Protein AF-T0Y457-F1 (afdb_monomer)

Organism: NCBI:txid410659

InterPro domains:
  IPR024442 Transposase, zinc-ribbon [PF12760] (22-67)

Radius of gyration: 16.55 Å; Cα contacts (8 Å, |Δi|>4): 97; chains: 1; bounding box: 47×28×41 Å

Solvent-accessible surface area (backbone atoms only — not comparable to full-atom values): 5924 Å² total; per-residue (Å²): 133,85,80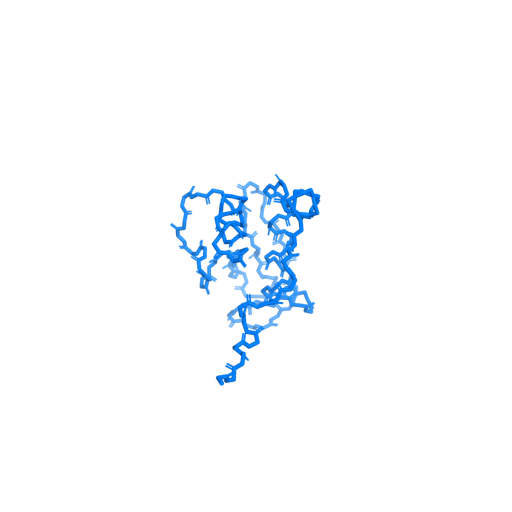,62,74,79,84,71,59,86,60,82,52,68,68,64,45,43,77,61,36,64,40,56,67,41,32,51,54,50,50,47,42,71,77,24,77,88,49,63,55,34,93,87,77,61,48,58,56,63,46,75,47,86,100,44,91,34,38,28,26,69,82,83,64,51,72,43,51,85,37,62,91,46,96,58,40,92,58,90,68,59,58,33,57,56,54,48,51,50,50,71,72,69,98

Mean predicted aligned error: 5.29 Å

pLDDT: mean 91.15, std 9.6, range [52.72, 98.0]

Sequence (95 aa):
MSKNAIQFQPGMSLPTFLERYGTEAQCRDALMRMRWPGGFRCPHCGHAGHCRLRGRPVLQCNRCKRQASLTAGTLFARTHLPLRIWFLAIYLLTQ

Foldseek 3Di:
DDPDPLVDPDADDPVRLCVQQVDLVSLLVVLQCVVCVPADADPVPRDRDWDDDPPDQWIAHPPPRDIDHSCPPHPCPPDPDRSSVVSVVVSVVRD

Structure (mmCIF, N/CA/C/O backbone):
data_AF-T0Y457-F1
#
_entry.id   AF-T0Y457-F1
#
loop_
_atom_site.group_PDB
_atom_site.id
_atom_site.type_symbol
_atom_site.label_atom_id
_atom_site.label_alt_id
_atom_site.label_comp_id
_atom_site.label_asym_id
_atom_site.label_entity_id
_atom_site.label_seq_id
_atom_site.pdbx_PDB_ins_code
_atom_site.Cartn_x
_atom_site.Cartn_y
_atom_site.Cartn_z
_atom_site.occupancy
_atom_site.B_iso_or_equiv
_atom_site.auth_seq_id
_atom_site.auth_comp_id
_atom_site.auth_asym_id
_atom_site.auth_atom_id
_atom_site.pdbx_PDB_model_num
ATOM 1 N N . MET A 1 1 ? -34.647 -4.673 21.154 1.00 52.72 1 MET A N 1
ATOM 2 C CA . MET A 1 1 ? -33.895 -4.093 20.019 1.00 52.72 1 MET A CA 1
ATOM 3 C C . MET A 1 1 ? -32.631 -4.912 19.818 1.00 52.72 1 MET A C 1
ATOM 5 O O . MET A 1 1 ? -31.845 -5.024 20.751 1.00 52.72 1 MET A O 1
ATOM 9 N N . SER A 1 2 ? -32.472 -5.557 18.663 1.00 61.09 2 SER A N 1
ATOM 10 C CA . SER A 1 2 ? -31.261 -6.313 18.325 1.00 61.09 2 SER A CA 1
ATOM 11 C C . SER A 1 2 ? -30.078 -5.351 18.218 1.00 61.09 2 SER A C 1
ATOM 13 O O . SER A 1 2 ? -30.105 -4.438 17.394 1.00 61.09 2 SER A O 1
ATOM 15 N N . LYS A 1 3 ? -29.054 -5.528 19.060 1.00 61.47 3 LYS A N 1
ATOM 16 C CA . LYS A 1 3 ? -27.811 -4.753 18.967 1.00 61.47 3 LYS A CA 1
ATOM 17 C C . LYS A 1 3 ? -27.183 -5.018 17.600 1.00 61.47 3 LYS A C 1
ATOM 19 O O . LYS A 1 3 ? -26.926 -6.169 17.255 1.00 61.47 3 LYS A O 1
ATOM 24 N N . ASN A 1 4 ? -26.968 -3.967 16.816 1.00 74.94 4 ASN A N 1
ATOM 25 C CA . ASN A 1 4 ? -26.283 -4.091 15.540 1.00 74.94 4 ASN A CA 1
ATOM 26 C C . ASN A 1 4 ? -24.799 -4.359 15.825 1.00 74.94 4 ASN A C 1
ATOM 28 O O . ASN A 1 4 ? -24.120 -3.515 16.406 1.00 74.94 4 ASN A O 1
ATOM 32 N N . ALA A 1 5 ? -24.305 -5.540 15.448 1.00 65.62 5 ALA A N 1
ATOM 33 C CA . ALA A 1 5 ? -22.937 -5.973 15.741 1.00 65.62 5 ALA A CA 1
ATOM 34 C C . ALA A 1 5 ? -21.859 -5.049 15.140 1.00 65.62 5 ALA A C 1
ATOM 36 O O . ALA A 1 5 ? -20.715 -5.082 15.587 1.00 65.62 5 ALA A O 1
ATOM 37 N N . ILE A 1 6 ? -22.217 -4.208 14.162 1.00 69.06 6 ILE A N 1
ATOM 38 C CA . ILE A 1 6 ? -21.320 -3.226 13.539 1.00 69.06 6 ILE A CA 1
ATOM 39 C C . ILE A 1 6 ? -21.018 -2.058 14.495 1.00 69.06 6 ILE A C 1
ATOM 41 O O . ILE A 1 6 ? -19.915 -1.531 14.472 1.00 69.06 6 ILE A O 1
ATOM 45 N N . GLN A 1 7 ? -21.949 -1.687 15.383 1.00 65.75 7 GLN A N 1
ATOM 46 C CA . GLN A 1 7 ? -21.813 -0.516 16.268 1.00 65.75 7 GLN A CA 1
ATOM 47 C C . GLN A 1 7 ? -20.844 -0.715 17.446 1.00 65.75 7 GLN A C 1
ATOM 49 O O . GLN A 1 7 ? -20.510 0.251 18.121 1.00 65.75 7 GLN A O 1
ATOM 54 N N . PHE A 1 8 ? -20.416 -1.950 17.720 1.00 67.50 8 PHE A N 1
ATOM 55 C CA . PHE A 1 8 ?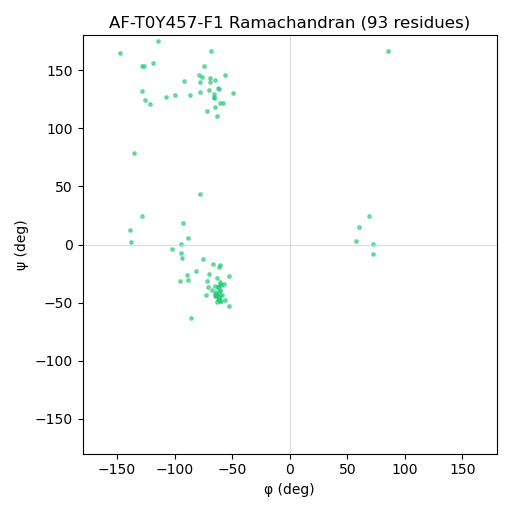 -19.583 -2.288 18.884 1.00 67.50 8 PHE A CA 1
ATOM 56 C C . PHE A 1 8 ? -18.332 -3.088 18.498 1.00 67.50 8 PHE A C 1
ATOM 58 O O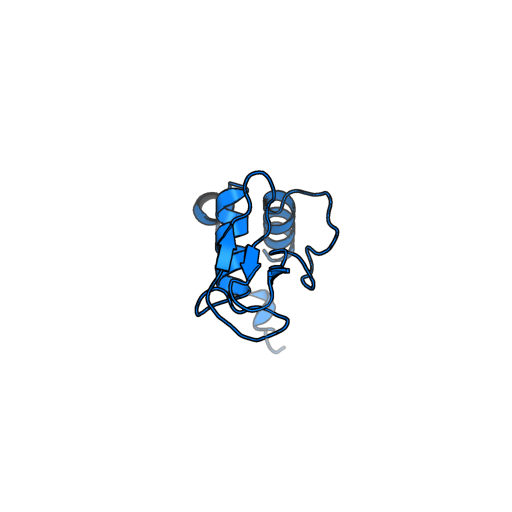 . PHE A 1 8 ? -17.813 -3.858 19.307 1.00 67.50 8 PHE A O 1
ATOM 65 N N . GLN A 1 9 ? -17.864 -2.954 17.254 1.00 70.81 9 GLN A N 1
ATOM 66 C CA . GLN A 1 9 ? -16.603 -3.572 16.852 1.00 70.81 9 GLN A CA 1
ATOM 67 C C . GLN A 1 9 ? -15.450 -2.905 17.621 1.00 70.81 9 GLN A C 1
ATOM 69 O O . GLN A 1 9 ? -15.373 -1.676 17.639 1.00 70.81 9 GLN A O 1
ATOM 74 N N . PRO A 1 10 ? -14.553 -3.672 18.266 1.00 75.62 10 PRO A N 1
ATOM 75 C CA . PRO A 1 10 ? -13.371 -3.098 18.892 1.00 75.62 10 PRO A CA 1
ATOM 76 C C . PRO A 1 10 ? -12.488 -2.470 17.807 1.00 75.62 10 PRO A C 1
ATOM 78 O O . PRO A 1 10 ? -11.915 -3.169 16.970 1.00 75.62 10 PRO A O 1
ATOM 81 N N . GLY A 1 11 ? -12.417 -1.139 17.812 1.00 82.31 11 GLY A N 1
ATOM 82 C CA . GLY A 1 11 ? -11.567 -0.371 16.911 1.00 82.31 11 GLY A CA 1
ATOM 83 C C . GLY A 1 11 ? -10.078 -0.554 17.214 1.00 82.31 11 GLY A C 1
ATOM 84 O O . GLY A 1 11 ? -9.676 -1.050 18.271 1.00 82.31 11 GLY A O 1
ATOM 85 N N . MET A 1 12 ? -9.232 -0.124 16.281 1.00 90.62 12 MET A N 1
ATOM 86 C CA . MET A 1 12 ? -7.785 -0.068 16.505 1.00 90.62 12 MET A CA 1
ATOM 87 C C . MET A 1 12 ? -7.455 1.175 17.343 1.00 90.62 12 MET A C 1
ATOM 89 O O . MET A 1 12 ? -8.113 2.199 17.207 1.00 90.62 12 MET A O 1
ATOM 93 N N . SER A 1 13 ? -6.447 1.114 18.219 1.00 93.38 13 SER A N 1
ATOM 94 C CA . SER A 1 13 ? -5.972 2.322 18.909 1.00 93.38 13 SER A CA 1
ATOM 95 C C . SER A 1 13 ? -5.154 3.209 17.960 1.00 93.38 13 SER A C 1
ATOM 97 O O . SER A 1 13 ? -4.508 2.702 17.038 1.00 93.38 13 SER A O 1
ATOM 99 N N . LEU A 1 14 ? -5.114 4.525 18.208 1.00 94.75 14 LEU A N 1
ATOM 100 C CA . LEU A 1 14 ? -4.328 5.449 17.382 1.00 94.75 14 LEU A CA 1
ATOM 101 C C . LEU A 1 14 ? -2.824 5.107 17.391 1.00 94.75 14 LEU A C 1
ATOM 103 O O . LEU A 1 14 ? -2.236 5.084 16.309 1.00 94.75 14 LEU A O 1
ATOM 107 N N . PRO A 1 15 ? -2.190 4.783 18.540 1.00 96.75 15 PRO A N 1
ATOM 108 C CA . PRO A 1 15 ? -0.800 4.327 18.548 1.00 96.75 15 PRO A CA 1
ATOM 109 C C . PRO A 1 15 ? -0.574 3.098 17.658 1.00 96.75 15 PRO A C 1
ATOM 111 O O . PRO A 1 15 ? 0.298 3.121 16.792 1.00 96.75 15 PRO A O 1
ATOM 114 N N . THR A 1 16 ? -1.423 2.070 17.776 1.00 95.94 16 THR A N 1
ATOM 115 C CA . THR A 1 16 ? -1.330 0.856 16.944 1.00 95.94 16 THR A CA 1
ATOM 116 C C . THR A 1 16 ? -1.524 1.159 15.455 1.00 95.94 16 THR A C 1
ATOM 118 O O . THR A 1 16 ? -0.875 0.549 14.601 1.00 95.94 16 THR A O 1
ATOM 121 N N . PHE A 1 17 ? -2.403 2.106 15.119 1.00 96.38 17 PHE A N 1
ATOM 122 C CA . PHE A 1 17 ? -2.587 2.562 13.744 1.00 96.38 17 PHE A CA 1
ATOM 123 C C . PHE A 1 17 ? -1.312 3.220 13.201 1.00 96.38 17 PHE A C 1
ATOM 125 O O . PHE A 1 17 ? -0.847 2.856 12.120 1.00 96.38 17 PHE A O 1
ATOM 132 N N . LEU A 1 18 ? -0.720 4.152 13.953 1.00 97.06 18 LEU A N 1
ATOM 133 C CA . LEU A 1 18 ? 0.491 4.870 13.546 1.00 97.06 18 LEU A CA 1
ATOM 134 C C . LEU A 1 18 ? 1.700 3.935 13.413 1.00 97.06 18 LEU A C 1
ATOM 136 O O . LEU A 1 18 ? 2.488 4.087 12.481 1.00 97.06 18 LEU A O 1
ATOM 140 N N . GLU A 1 19 ? 1.813 2.923 14.271 1.00 97.00 19 GLU A N 1
ATOM 141 C CA . GLU A 1 19 ? 2.839 1.880 14.151 1.00 97.00 19 GLU A CA 1
ATOM 142 C C . GLU A 1 19 ? 2.728 1.105 12.832 1.00 97.00 19 GLU A C 1
ATOM 144 O O . GLU A 1 19 ? 3.742 0.790 12.206 1.00 97.00 19 GLU A O 1
ATOM 149 N N . ARG A 1 20 ? 1.502 0.805 12.385 1.00 96.00 20 ARG A N 1
ATOM 150 C CA . ARG A 1 20 ? 1.255 -0.017 11.189 1.00 96.00 20 ARG A CA 1
ATOM 151 C C . ARG A 1 20 ? 1.192 0.780 9.890 1.00 96.00 20 ARG A C 1
ATOM 153 O O . ARG A 1 20 ? 1.530 0.223 8.846 1.00 96.00 20 ARG A O 1
ATOM 160 N N . TYR A 1 21 ? 0.751 2.036 9.939 1.00 97.50 21 TYR A N 1
ATOM 161 C CA . TYR A 1 21 ? 0.387 2.842 8.765 1.00 97.50 21 TYR A CA 1
ATOM 162 C C . TYR A 1 21 ? 0.864 4.307 8.836 1.00 97.50 21 TYR A C 1
ATOM 164 O O . TYR A 1 21 ? 0.450 5.128 8.020 1.00 97.50 21 TYR A O 1
ATOM 172 N N . GLY A 1 22 ? 1.743 4.665 9.776 1.00 96.31 22 GLY A N 1
ATOM 173 C CA . GLY A 1 22 ? 2.201 6.047 9.982 1.00 96.31 22 GLY A CA 1
ATOM 174 C C . GLY A 1 22 ? 3.034 6.637 8.837 1.00 96.31 22 GLY A C 1
ATOM 175 O O . GLY A 1 22 ? 3.185 7.856 8.737 1.00 96.31 22 GLY A O 1
ATOM 176 N N . THR A 1 23 ? 3.559 5.803 7.937 1.00 98.00 23 THR A N 1
ATOM 177 C CA . THR A 1 23 ? 4.365 6.238 6.788 1.00 98.00 23 THR A CA 1
ATOM 178 C C . THR A 1 23 ? 3.741 5.851 5.449 1.00 98.00 23 THR A C 1
ATOM 180 O O . THR A 1 23 ? 3.000 4.875 5.323 1.00 98.00 23 THR A O 1
ATOM 183 N N . GLU A 1 24 ? 4.099 6.595 4.398 1.00 96.06 24 GLU A N 1
ATOM 184 C CA . GLU A 1 24 ? 3.653 6.295 3.032 1.00 96.06 24 GLU A CA 1
ATOM 185 C C . GLU A 1 24 ? 4.122 4.903 2.577 1.00 96.06 24 GLU A C 1
ATOM 187 O O . GLU A 1 24 ? 3.365 4.169 1.947 1.00 96.06 24 GLU A O 1
ATOM 192 N N . ALA A 1 25 ? 5.351 4.507 2.933 1.00 95.38 25 ALA A N 1
ATOM 193 C CA . ALA A 1 25 ? 5.900 3.193 2.602 1.00 95.38 25 ALA A CA 1
ATOM 194 C C . ALA A 1 25 ? 5.080 2.058 3.235 1.00 95.38 25 ALA A C 1
ATOM 196 O O . ALA A 1 25 ? 4.665 1.139 2.529 1.00 95.38 25 ALA A O 1
ATOM 197 N N . GLN A 1 26 ? 4.756 2.175 4.526 1.00 97.69 26 GLN A N 1
ATOM 198 C CA . GLN A 1 26 ? 3.904 1.211 5.223 1.00 97.69 26 GLN A CA 1
ATOM 199 C C . GLN A 1 26 ? 2.518 1.087 4.578 1.00 97.69 26 GLN A C 1
ATOM 201 O O . GLN A 1 26 ? 2.040 -0.027 4.359 1.00 97.69 26 GLN A O 1
ATOM 206 N N . CYS A 1 27 ? 1.892 2.211 4.210 1.00 97.19 27 CYS A N 1
ATOM 207 C CA . CYS A 1 27 ? 0.596 2.208 3.526 1.00 97.19 27 CYS A CA 1
ATOM 208 C C . CYS A 1 27 ? 0.674 1.546 2.145 1.00 97.19 27 CYS A C 1
ATOM 210 O O . CYS A 1 27 ? -0.211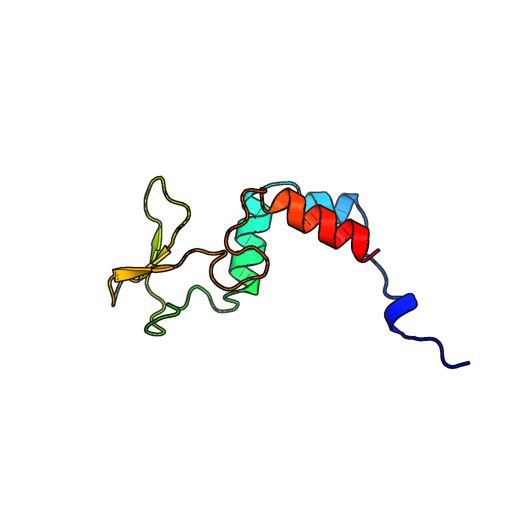 0.773 1.772 1.00 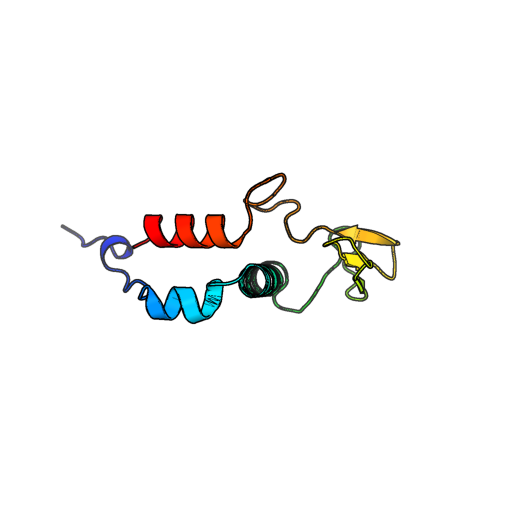97.19 27 CYS A O 1
ATOM 212 N N . ARG A 1 28 ? 1.746 1.800 1.384 1.00 95.00 28 ARG A N 1
ATOM 213 C CA . ARG A 1 28 ? 1.977 1.146 0.087 1.00 95.00 28 ARG A CA 1
ATOM 214 C C . ARG A 1 28 ? 2.170 -0.358 0.240 1.00 95.00 28 ARG A C 1
ATOM 216 O O . ARG A 1 28 ? 1.574 -1.117 -0.520 1.00 95.00 28 ARG A O 1
ATOM 223 N N . ASP A 1 29 ? 2.950 -0.797 1.219 1.00 94.94 29 ASP A N 1
ATOM 224 C CA . ASP A 1 29 ? 3.169 -2.222 1.468 1.00 94.94 29 ASP A CA 1
ATOM 225 C C . ASP A 1 29 ? 1.890 -2.913 1.954 1.00 94.94 29 ASP A C 1
ATOM 227 O O . ASP A 1 29 ? 1.574 -4.021 1.515 1.00 94.94 29 ASP A O 1
ATOM 231 N N . ALA A 1 30 ? 1.104 -2.245 2.800 1.00 96.25 30 ALA A N 1
ATOM 232 C CA . ALA A 1 30 ? -0.214 -2.721 3.201 1.00 96.25 30 ALA A CA 1
ATOM 233 C C . ALA A 1 30 ? -1.154 -2.857 1.997 1.00 96.25 30 ALA A C 1
ATOM 235 O O . ALA A 1 30 ? -1.754 -3.914 1.801 1.00 96.25 30 ALA A O 1
ATOM 236 N N . LEU A 1 31 ? -1.232 -1.831 1.146 1.00 95.75 31 LEU A N 1
ATOM 237 C CA . LEU A 1 31 ? -2.046 -1.858 -0.067 1.00 95.75 31 LEU A CA 1
ATOM 238 C C . LEU A 1 31 ? -1.582 -2.938 -1.052 1.00 95.75 31 LEU A C 1
ATOM 240 O O . LEU A 1 31 ? -2.415 -3.587 -1.681 1.00 95.75 31 LEU A O 1
ATOM 244 N N . MET A 1 32 ? -0.273 -3.175 -1.156 1.00 94.81 32 MET A N 1
ATOM 245 C CA . MET A 1 32 ? 0.297 -4.247 -1.974 1.00 94.81 32 MET A CA 1
ATOM 246 C C . MET A 1 32 ? -0.190 -5.617 -1.497 1.00 94.81 32 MET A C 1
ATOM 248 O O . MET A 1 32 ? -0.660 -6.406 -2.315 1.00 94.81 32 MET A O 1
ATOM 252 N N . ARG A 1 33 ? -0.127 -5.876 -0.183 1.00 95.38 33 ARG A N 1
ATOM 253 C CA . ARG A 1 33 ? -0.608 -7.129 0.421 1.00 95.38 33 ARG A CA 1
ATOM 254 C C . ARG A 1 33 ? -2.117 -7.304 0.269 1.00 95.38 33 ARG A C 1
ATOM 256 O O . ARG A 1 33 ? -2.559 -8.393 -0.073 1.00 95.38 33 ARG A O 1
ATOM 263 N N . MET A 1 34 ? -2.898 -6.241 0.472 1.00 94.50 34 MET A N 1
ATOM 264 C CA . MET A 1 34 ? -4.358 -6.286 0.317 1.00 94.50 34 MET A CA 1
ATOM 265 C C . MET A 1 34 ? -4.771 -6.555 -1.133 1.00 94.50 34 MET A C 1
ATOM 267 O O . MET A 1 34 ? -5.639 -7.382 -1.391 1.00 94.50 34 MET A O 1
ATOM 271 N N . ARG A 1 35 ? -4.132 -5.877 -2.093 1.00 93.69 35 ARG A N 1
ATOM 272 C CA . ARG A 1 35 ? -4.437 -6.033 -3.520 1.00 93.69 35 ARG A CA 1
ATOM 273 C C . ARG A 1 35 ? -3.981 -7.384 -4.069 1.00 93.69 35 ARG A C 1
ATOM 275 O O . ARG A 1 35 ? -4.636 -7.942 -4.946 1.00 93.69 35 ARG A O 1
ATOM 282 N N . TRP A 1 36 ? -2.847 -7.883 -3.589 1.00 94.62 36 TRP A N 1
ATOM 283 C CA . TRP A 1 36 ? -2.222 -9.107 -4.073 1.00 94.62 36 TRP A CA 1
ATOM 284 C C . TRP A 1 36 ? -1.741 -9.988 -2.907 1.00 94.62 36 TRP A C 1
ATOM 286 O O . TRP A 1 36 ? -0.539 -10.033 -2.628 1.00 94.62 36 TRP A O 1
ATOM 296 N N . PRO A 1 37 ? -2.651 -10.736 -2.251 1.00 94.38 37 PRO A N 1
ATOM 297 C CA . PRO A 1 37 ? -2.319 -11.533 -1.065 1.00 94.38 37 PRO A CA 1
ATOM 298 C C . PRO A 1 37 ? -1.238 -12.595 -1.306 1.00 94.38 37 PRO A C 1
ATOM 300 O O . PRO A 1 37 ? -0.404 -12.842 -0.444 1.00 94.38 37 PRO A O 1
ATOM 303 N N . GLY A 1 38 ? -1.213 -13.189 -2.504 1.00 93.88 38 GLY A N 1
ATOM 304 C CA . GLY A 1 38 ? -0.211 -14.178 -2.923 1.00 93.88 38 GLY A CA 1
ATOM 305 C C . GLY A 1 38 ? 0.997 -13.588 -3.659 1.00 93.88 38 GLY A C 1
ATOM 306 O O . GLY A 1 38 ? 1.662 -14.308 -4.400 1.00 93.88 38 GLY A O 1
ATOM 307 N N . GLY A 1 39 ? 1.241 -12.281 -3.532 1.00 94.06 39 GLY A N 1
ATOM 308 C CA . GLY A 1 39 ? 2.234 -11.561 -4.327 1.00 94.06 39 GLY A CA 1
ATOM 309 C C . GLY A 1 39 ? 1.689 -11.078 -5.672 1.00 94.06 39 GLY A C 1
ATOM 310 O O . GLY A 1 39 ? 0.600 -11.460 -6.105 1.00 94.06 39 GLY A O 1
ATOM 311 N N . PHE A 1 40 ? 2.443 -10.182 -6.320 1.00 94.75 40 PHE A N 1
ATOM 312 C CA . PHE A 1 40 ? 2.010 -9.493 -7.538 1.00 94.75 40 PHE A CA 1
ATOM 313 C C . PHE A 1 40 ? 1.456 -10.463 -8.584 1.00 94.75 40 PHE A C 1
ATOM 315 O O . PHE A 1 40 ? 2.115 -11.429 -8.960 1.00 94.75 40 PHE A O 1
ATOM 322 N N . ARG A 1 41 ? 0.278 -10.146 -9.123 1.00 96.19 41 ARG A N 1
ATOM 323 C CA . ARG A 1 41 ? -0.260 -10.782 -10.328 1.00 96.19 41 ARG A CA 1
ATOM 324 C C . ARG A 1 41 ? -0.612 -9.708 -11.335 1.00 96.19 41 ARG A C 1
ATOM 326 O O . ARG A 1 41 ? -1.379 -8.793 -11.030 1.00 96.19 41 ARG A O 1
ATOM 333 N N . CYS A 1 42 ? -0.049 -9.817 -12.537 1.00 95.69 42 CYS A N 1
ATOM 334 C CA . CYS A 1 42 ? -0.298 -8.855 -13.600 1.00 95.69 42 CYS A CA 1
ATOM 335 C C . CYS A 1 42 ? -1.804 -8.781 -13.913 1.00 95.69 42 CYS A C 1
ATOM 337 O O . CYS A 1 42 ? -2.360 -9.792 -14.345 1.00 95.69 42 CYS A O 1
ATOM 339 N N . PRO A 1 43 ? -2.450 -7.602 -13.806 1.00 93.75 43 PRO A N 1
ATOM 340 C CA . PRO A 1 43 ? -3.879 -7.457 -14.097 1.00 93.75 43 PRO A CA 1
ATOM 341 C C . PRO A 1 43 ? -4.262 -7.787 -15.546 1.00 93.75 43 PRO A C 1
ATOM 343 O O . PRO A 1 43 ? -5.424 -8.029 -15.832 1.00 93.75 43 PRO A O 1
ATOM 346 N N . HIS A 1 44 ? -3.294 -7.781 -16.468 1.00 95.00 44 HIS A N 1
ATOM 347 C CA . HIS A 1 44 ? -3.544 -8.030 -17.887 1.00 95.00 44 HIS A CA 1
ATOM 348 C C . HIS A 1 44 ? -3.318 -9.478 -18.322 1.00 95.00 44 HIS A C 1
ATOM 350 O O . HIS A 1 44 ? -3.941 -9.914 -19.279 1.00 95.00 44 HIS A O 1
ATOM 356 N N . CYS A 1 45 ? -2.382 -10.202 -17.699 1.00 96.12 45 CYS A N 1
ATOM 357 C CA . CYS A 1 45 ? -1.986 -11.540 -18.168 1.00 96.12 45 CYS A CA 1
ATOM 358 C C . CYS A 1 45 ? -1.801 -12.581 -17.054 1.00 96.12 45 CYS A C 1
ATOM 360 O O . CYS A 1 45 ? -1.366 -13.695 -17.329 1.00 96.12 45 CYS A O 1
ATOM 362 N N . GLY A 1 46 ? -2.044 -12.219 -15.790 1.00 95.69 46 GLY A N 1
ATOM 363 C CA . GLY A 1 46 ? -1.963 -13.121 -14.636 1.00 95.69 46 GLY A CA 1
ATOM 364 C C . GLY A 1 46 ? -0.553 -13.549 -14.207 1.00 95.69 46 GLY A C 1
ATOM 365 O O . GLY A 1 46 ? -0.401 -14.149 -13.144 1.00 95.69 46 GLY A O 1
ATOM 366 N N . HIS A 1 47 ? 0.487 -13.233 -14.986 1.00 97.19 47 HIS A N 1
ATOM 367 C CA . HIS A 1 47 ? 1.866 -13.605 -14.667 1.00 97.19 47 HIS A CA 1
ATOM 368 C C . HIS A 1 47 ? 2.369 -12.919 -13.384 1.00 97.19 47 HIS A C 1
ATOM 370 O O . HIS A 1 47 ? 2.078 -11.743 -13.151 1.00 97.19 47 HIS A O 1
ATOM 376 N N . ALA A 1 48 ? 3.142 -13.653 -12.578 1.00 96.69 48 ALA A N 1
ATOM 377 C CA . ALA A 1 48 ? 3.618 -13.195 -11.271 1.00 96.69 48 ALA A CA 1
ATOM 378 C C . ALA A 1 48 ? 4.962 -12.441 -11.320 1.00 96.69 48 ALA A C 1
ATOM 380 O O . ALA A 1 48 ? 5.246 -11.591 -10.475 1.00 96.69 48 ALA A O 1
ATOM 381 N N . GLY A 1 49 ? 5.788 -12.718 -12.334 1.00 95.50 49 GLY A N 1
ATOM 382 C CA . GLY A 1 49 ? 7.075 -12.055 -12.513 1.00 95.50 49 GLY A CA 1
ATOM 383 C C . GLY A 1 49 ? 6.913 -10.569 -12.824 1.00 95.50 49 GLY A C 1
ATOM 384 O O . GLY A 1 49 ? 6.213 -10.190 -13.774 1.00 95.50 49 GLY A O 1
ATOM 385 N N . HIS A 1 50 ? 7.590 -9.730 -12.044 1.00 96.06 50 HIS A N 1
ATOM 386 C CA . HIS A 1 50 ? 7.606 -8.287 -12.237 1.00 96.06 50 HIS A CA 1
ATOM 387 C C . HIS A 1 50 ? 8.939 -7.659 -11.830 1.00 96.06 50 HIS A C 1
ATOM 389 O O . HIS A 1 50 ? 9.729 -8.264 -11.106 1.00 96.06 50 HIS A O 1
ATOM 395 N N . CYS A 1 51 ? 9.152 -6.419 -12.258 1.00 94.62 51 CYS A N 1
ATOM 396 C CA . CYS A 1 51 ? 10.205 -5.546 -11.757 1.00 94.62 51 CYS A CA 1
ATOM 397 C C . CYS A 1 51 ? 9.628 -4.184 -11.349 1.00 94.62 51 CYS A C 1
ATOM 399 O O . CYS A 1 51 ? 8.580 -3.751 -11.839 1.00 94.62 51 CYS A O 1
ATOM 401 N N . ARG A 1 52 ? 10.301 -3.503 -10.418 1.00 92.94 52 ARG A N 1
ATOM 402 C CA . ARG A 1 52 ? 9.995 -2.112 -10.057 1.00 92.94 52 ARG A CA 1
ATOM 403 C C . ARG A 1 52 ? 10.750 -1.190 -11.007 1.00 92.94 52 ARG A C 1
ATOM 405 O O . ARG A 1 52 ? 11.959 -1.335 -11.168 1.00 92.94 52 ARG A O 1
ATOM 412 N N . LEU A 1 53 ? 10.049 -0.243 -11.623 1.00 89.94 53 LEU A N 1
ATOM 413 C CA . LEU A 1 53 ? 10.691 0.763 -12.468 1.00 89.94 53 LEU A CA 1
ATOM 414 C C . LEU A 1 53 ? 11.337 1.843 -11.592 1.00 89.94 53 LEU A C 1
ATOM 416 O O . LEU A 1 53 ? 10.708 2.377 -10.679 1.00 89.94 53 LEU A O 1
ATOM 420 N N . ARG A 1 54 ? 12.604 2.178 -11.861 1.00 88.12 54 ARG A N 1
ATOM 421 C CA . ARG A 1 54 ? 13.318 3.234 -11.126 1.00 88.12 54 ARG A CA 1
ATOM 422 C C . ARG A 1 54 ? 12.608 4.578 -11.316 1.00 88.12 54 ARG A C 1
ATOM 424 O O . ARG A 1 54 ? 12.225 4.928 -12.427 1.00 88.12 54 ARG A O 1
ATOM 431 N N . GLY A 1 55 ? 12.417 5.318 -10.224 1.00 84.25 55 GLY A N 1
ATOM 432 C CA . GLY A 1 55 ? 11.795 6.647 -10.245 1.00 84.25 55 GLY A CA 1
ATOM 433 C C . GLY A 1 55 ? 10.285 6.670 -10.515 1.00 84.25 55 GLY A C 1
ATOM 434 O O . GLY A 1 55 ? 9.703 7.750 -10.526 1.00 84.25 55 GLY A O 1
ATOM 435 N N . ARG A 1 56 ? 9.623 5.518 -10.710 1.00 82.50 56 ARG A N 1
ATOM 436 C CA . ARG A 1 56 ? 8.165 5.452 -10.893 1.00 82.50 56 ARG A CA 1
ATOM 437 C C . ARG A 1 56 ? 7.537 4.442 -9.930 1.00 82.50 56 ARG A C 1
ATOM 439 O O . ARG A 1 56 ? 7.994 3.304 -9.864 1.00 82.50 56 ARG A O 1
ATOM 446 N N . PRO A 1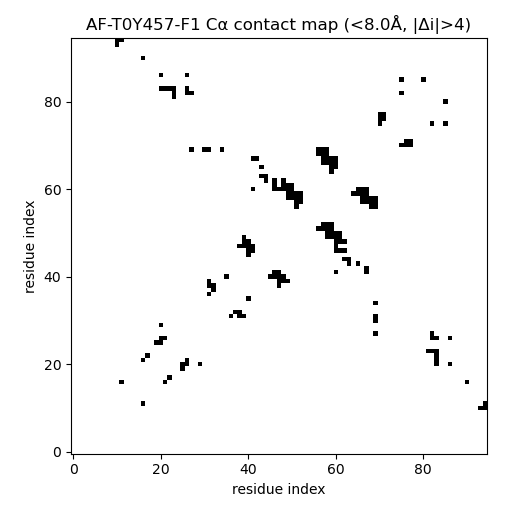 57 ? 6.449 4.790 -9.222 1.00 85.75 57 PRO A N 1
ATOM 447 C CA . PRO A 1 57 ? 5.800 3.913 -8.245 1.00 85.75 57 PRO A CA 1
ATOM 448 C C . PRO A 1 57 ? 4.919 2.823 -8.897 1.00 85.75 57 PRO A C 1
ATOM 450 O O . PRO A 1 57 ? 3.798 2.572 -8.443 1.00 85.75 57 PRO A O 1
ATOM 453 N N . VAL A 1 58 ? 5.416 2.182 -9.960 1.00 92.62 58 VAL A N 1
ATOM 454 C CA . VAL A 1 58 ? 4.707 1.194 -10.789 1.00 92.62 58 VAL A CA 1
ATOM 455 C C . VAL A 1 58 ? 5.495 -0.111 -10.909 1.00 92.62 58 VAL A C 1
ATOM 457 O O . VAL A 1 58 ? 6.726 -0.139 -10.819 1.00 92.62 58 VAL A O 1
ATOM 460 N N . LEU A 1 59 ? 4.767 -1.200 -11.136 1.00 94.31 59 LEU A N 1
ATOM 461 C CA . LEU A 1 59 ? 5.309 -2.542 -11.327 1.00 94.31 59 LEU A CA 1
ATOM 462 C C . LEU A 1 59 ? 5.172 -2.921 -12.797 1.00 94.31 59 LEU A C 1
ATOM 464 O O . LEU A 1 59 ? 4.078 -2.842 -13.351 1.00 94.31 59 LEU A O 1
ATOM 468 N N . GLN A 1 60 ? 6.255 -3.340 -13.438 1.00 96.44 60 GLN A N 1
ATOM 469 C CA . GLN A 1 60 ? 6.219 -3.802 -14.820 1.00 96.44 60 GLN A CA 1
ATOM 470 C C . GLN A 1 60 ? 6.196 -5.326 -14.863 1.00 96.44 60 GLN A C 1
ATOM 472 O O . GLN A 1 60 ? 7.041 -5.977 -14.256 1.00 96.44 60 GLN A O 1
ATOM 477 N N . CYS A 1 61 ? 5.245 -5.904 -15.598 1.00 97.19 61 CYS A N 1
ATOM 478 C CA . CYS A 1 61 ? 5.187 -7.348 -15.790 1.00 97.19 61 CYS A CA 1
ATOM 479 C C . CYS A 1 61 ? 6.339 -7.834 -16.680 1.00 97.19 61 CYS A C 1
ATOM 481 O O . CYS A 1 61 ? 6.554 -7.311 -17.775 1.00 97.19 61 CYS A O 1
ATOM 483 N N . ASN A 1 62 ? 7.023 -8.901 -16.266 1.00 97.19 62 ASN A N 1
ATOM 484 C CA . ASN A 1 62 ? 8.141 -9.456 -17.029 1.00 97.19 62 ASN A CA 1
ATOM 485 C C . ASN A 1 62 ? 7.693 -10.142 -18.330 1.00 97.19 62 ASN A C 1
ATOM 487 O O . ASN A 1 62 ? 8.476 -10.173 -19.279 1.00 97.19 62 ASN A O 1
ATOM 491 N N . ARG A 1 63 ? 6.438 -10.621 -18.398 1.00 97.44 63 ARG A N 1
ATOM 492 C CA . ARG A 1 63 ? 5.864 -11.328 -19.557 1.00 97.44 63 ARG A CA 1
ATOM 493 C C . ARG A 1 63 ? 5.293 -10.378 -20.609 1.00 97.44 63 ARG A C 1
ATOM 495 O O . ARG A 1 63 ? 5.796 -10.336 -21.720 1.00 97.44 63 ARG A O 1
ATOM 502 N N . CYS A 1 64 ? 4.262 -9.600 -20.271 1.00 97.31 64 CYS A N 1
ATOM 503 C CA . CYS A 1 64 ? 3.571 -8.742 -21.247 1.00 97.31 64 CYS A CA 1
ATOM 504 C C . CYS A 1 64 ? 4.088 -7.295 -21.298 1.00 97.31 64 CYS A C 1
ATOM 506 O O . CYS A 1 64 ? 3.528 -6.484 -22.029 1.00 97.31 64 CYS A O 1
ATOM 508 N N . LYS A 1 65 ? 5.096 -6.946 -20.482 1.00 96.19 65 LYS A N 1
ATOM 509 C CA . LYS A 1 65 ? 5.712 -5.606 -20.364 1.00 96.19 65 LYS A CA 1
ATOM 510 C C . LYS A 1 65 ? 4.764 -4.460 -19.993 1.00 96.19 65 LYS A C 1
ATOM 512 O O . LYS A 1 65 ? 5.202 -3.322 -19.862 1.00 96.19 65 LYS A O 1
ATOM 517 N N . ARG A 1 66 ? 3.485 -4.745 -19.738 1.00 96.00 66 ARG A N 1
ATOM 518 C CA . ARG A 1 66 ? 2.529 -3.752 -19.244 1.00 96.00 66 ARG A CA 1
ATOM 519 C C . ARG A 1 66 ? 2.856 -3.358 -17.808 1.00 96.00 66 ARG A C 1
ATOM 521 O O . ARG A 1 66 ? 3.266 -4.191 -16.992 1.00 96.00 66 ARG A O 1
ATOM 528 N N . GLN A 1 67 ? 2.644 -2.081 -17.518 1.00 95.31 67 GLN A N 1
ATOM 529 C CA . GLN A 1 67 ? 2.828 -1.500 -16.196 1.00 95.31 67 GLN A CA 1
ATOM 530 C C . GLN A 1 67 ? 1.517 -1.556 -15.414 1.00 95.31 67 GLN A C 1
ATOM 532 O O . GLN A 1 67 ? 0.440 -1.321 -15.954 1.00 95.31 67 GLN A O 1
ATOM 537 N N . ALA A 1 68 ? 1.622 -1.851 -14.128 1.00 94.38 68 ALA A N 1
ATOM 538 C CA . ALA A 1 68 ? 0.530 -1.834 -13.178 1.00 94.38 68 ALA A CA 1
ATOM 539 C C . ALA A 1 68 ? 0.874 -0.845 -12.062 1.00 94.38 68 ALA A C 1
ATOM 541 O O . ALA A 1 68 ? 1.882 -0.992 -11.365 1.00 94.38 68 ALA A O 1
ATOM 542 N N . SER A 1 69 ? 0.024 0.165 -11.886 1.00 93.50 69 SER A N 1
ATOM 543 C CA . SER A 1 69 ? 0.053 0.990 -10.680 1.00 93.50 69 SER A CA 1
ATOM 544 C C . SER A 1 69 ? -0.577 0.222 -9.521 1.00 93.50 69 SER A C 1
ATOM 546 O O . SER A 1 69 ? -1.565 -0.493 -9.699 1.00 93.50 69 SER A O 1
ATOM 548 N N . LEU A 1 70 ? -0.025 0.415 -8.325 1.00 93.50 70 LEU A N 1
ATOM 549 C CA . LEU A 1 70 ? -0.572 -0.130 -7.087 1.00 93.50 70 LEU A CA 1
ATOM 550 C C . LEU A 1 70 ? -1.995 0.385 -6.801 1.00 93.50 70 LEU A C 1
ATOM 552 O O . LEU A 1 70 ? -2.824 -0.346 -6.266 1.00 93.50 70 LEU A O 1
ATOM 556 N N . THR A 1 71 ? -2.283 1.630 -7.183 1.00 94.62 71 THR A N 1
ATOM 557 C CA . THR A 1 71 ? -3.569 2.295 -6.927 1.00 94.62 71 THR A CA 1
ATOM 558 C C . THR A 1 71 ? -4.563 2.171 -8.083 1.00 94.62 71 THR A C 1
ATOM 560 O O . THR A 1 71 ? -5.716 2.564 -7.947 1.00 94.62 71 THR A O 1
ATOM 563 N N . ALA A 1 72 ? -4.159 1.637 -9.241 1.00 93.69 72 ALA A N 1
ATOM 564 C CA . ALA A 1 72 ? -5.050 1.551 -10.398 1.00 93.69 72 ALA A CA 1
ATOM 565 C C . ALA A 1 72 ? -6.226 0.597 -10.136 1.00 93.69 72 ALA A C 1
ATOM 567 O O . ALA A 1 72 ? -6.033 -0.571 -9.795 1.00 93.69 72 ALA A O 1
ATOM 568 N N . GLY A 1 73 ? -7.451 1.084 -10.336 1.00 90.19 73 GLY A N 1
ATOM 569 C CA . GLY A 1 73 ? -8.667 0.309 -10.079 1.00 90.19 73 GLY A CA 1
ATOM 570 C C . GLY A 1 73 ? -8.924 0.031 -8.594 1.00 90.19 73 GLY A C 1
ATOM 571 O O . GLY A 1 73 ? -9.561 -0.965 -8.277 1.00 90.19 73 GLY A O 1
ATOM 572 N N . THR A 1 74 ? -8.395 0.852 -7.681 1.00 93.12 74 THR A N 1
ATOM 573 C CA . THR A 1 74 ? -8.800 0.869 -6.264 1.00 93.12 74 THR A CA 1
ATOM 574 C C . THR A 1 74 ? -9.474 2.200 -5.925 1.00 93.12 74 THR A C 1
ATOM 576 O O . THR A 1 74 ? -9.478 3.116 -6.748 1.00 93.12 74 THR A O 1
ATOM 579 N N . LEU A 1 75 ? -9.986 2.339 -4.695 1.00 93.50 75 LEU A N 1
ATOM 580 C CA . LEU A 1 75 ? -10.470 3.620 -4.154 1.00 93.50 75 LEU A CA 1
ATOM 581 C C . LEU A 1 75 ? -9.424 4.746 -4.276 1.00 93.50 75 LEU A C 1
ATOM 583 O O . LEU A 1 75 ? -9.767 5.914 -4.398 1.00 93.50 75 LEU A O 1
ATOM 587 N N . PHE A 1 76 ? -8.139 4.386 -4.293 1.00 95.00 76 PHE A N 1
ATOM 588 C CA . PHE A 1 76 ? -7.017 5.318 -4.387 1.00 95.00 76 PHE A CA 1
ATOM 589 C C . PHE A 1 76 ? -6.627 5.645 -5.839 1.00 95.00 76 PHE A C 1
ATOM 591 O O . PHE A 1 76 ? -5.605 6.291 -6.078 1.00 95.00 76 PHE A O 1
ATOM 598 N N . ALA A 1 77 ? -7.373 5.176 -6.841 1.00 94.25 77 ALA A N 1
ATOM 599 C CA . ALA A 1 77 ? -7.087 5.488 -8.235 1.00 94.25 77 ALA A CA 1
ATOM 600 C C . ALA A 1 77 ? -7.195 6.999 -8.489 1.00 94.25 77 ALA A C 1
ATOM 602 O O . ALA A 1 77 ? -8.167 7.635 -8.098 1.00 94.25 77 ALA A O 1
ATOM 603 N N . ARG A 1 78 ? -6.209 7.565 -9.202 1.00 91.06 78 ARG A N 1
ATOM 604 C CA . ARG A 1 78 ? -6.154 8.993 -9.583 1.00 91.06 78 ARG A CA 1
ATOM 605 C C . ARG A 1 78 ? -6.148 9.985 -8.407 1.00 91.06 78 ARG A C 1
ATOM 607 O O . ARG A 1 78 ? -6.350 11.174 -8.621 1.00 91.06 78 ARG A O 1
ATOM 614 N N . THR A 1 79 ? -5.878 9.530 -7.183 1.00 92.44 79 THR A N 1
ATOM 615 C CA . THR A 1 79 ? -5.656 10.438 -6.052 1.00 92.44 79 THR A CA 1
ATOM 616 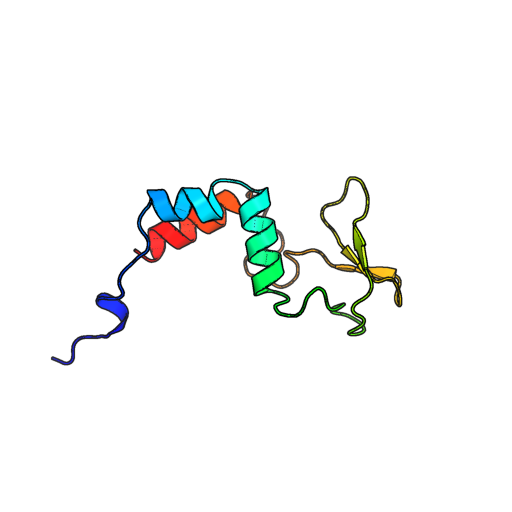C C . THR A 1 79 ? -4.338 11.195 -6.205 1.00 92.44 79 THR A C 1
ATOM 618 O O . THR A 1 79 ? -3.319 10.611 -6.574 1.00 92.44 79 THR A O 1
ATOM 621 N N . HIS A 1 80 ? -4.354 12.479 -5.850 1.00 91.44 80 HIS A N 1
ATOM 622 C CA . HIS A 1 80 ? -3.144 13.277 -5.629 1.00 91.44 80 HIS A CA 1
ATOM 623 C C . HIS A 1 80 ? -2.710 13.280 -4.153 1.00 91.44 80 HIS A C 1
ATOM 625 O O . HIS A 1 80 ? -1.598 13.693 -3.837 1.00 91.44 80 HIS A O 1
ATOM 631 N N . LEU A 1 81 ? -3.569 12.800 -3.245 1.00 95.12 81 LEU A N 1
ATOM 632 C CA . LEU A 1 81 ? -3.258 12.682 -1.822 1.00 95.12 81 LEU A CA 1
ATOM 633 C C . LEU A 1 81 ? -2.365 11.460 -1.543 1.00 95.12 81 LEU A C 1
ATOM 635 O O . LEU A 1 81 ? -2.636 10.389 -2.099 1.00 95.12 81 LEU A O 1
ATOM 639 N N . PRO A 1 82 ? -1.367 11.579 -0.644 1.00 95.38 82 PRO A N 1
ATOM 640 C CA . PRO A 1 82 ? -0.599 10.440 -0.141 1.00 95.38 82 PRO A CA 1
ATOM 641 C C . PRO A 1 82 ? -1.502 9.367 0.486 1.00 95.38 82 PRO A C 1
ATOM 643 O O . PRO A 1 82 ? -2.499 9.696 1.139 1.00 95.38 82 PRO A O 1
ATOM 646 N N . LEU A 1 83 ? -1.145 8.086 0.351 1.00 96.56 83 LEU A N 1
ATOM 647 C CA . LEU A 1 83 ? -1.923 6.984 0.927 1.00 96.56 83 LEU A CA 1
ATOM 648 C C . LEU A 1 83 ? -2.032 7.078 2.448 1.00 96.56 83 LEU A C 1
ATOM 650 O O . LEU A 1 83 ? -3.079 6.726 2.985 1.00 96.56 83 LEU A O 1
ATOM 654 N N . ARG A 1 84 ? -1.015 7.608 3.141 1.00 97.31 84 ARG A N 1
ATOM 655 C CA . ARG A 1 84 ? -1.091 7.818 4.600 1.00 97.31 84 ARG A CA 1
ATOM 656 C C . ARG A 1 84 ? -2.281 8.691 5.022 1.00 97.31 84 ARG A C 1
ATOM 658 O O . ARG A 1 84 ? -2.871 8.451 6.068 1.00 97.31 84 ARG A O 1
ATOM 665 N N . ILE A 1 85 ? -2.660 9.674 4.196 1.00 97.44 85 ILE A N 1
ATOM 666 C CA . ILE A 1 85 ? -3.797 10.566 4.475 1.00 97.44 85 ILE A CA 1
ATOM 667 C C . ILE A 1 85 ? -5.107 9.806 4.301 1.00 97.44 85 ILE A C 1
ATOM 669 O O . ILE A 1 85 ? -5.986 9.890 5.150 1.00 97.44 85 ILE A O 1
ATOM 673 N N . TRP A 1 86 ? -5.210 9.012 3.237 1.00 97.56 86 TRP A N 1
ATOM 674 C CA . TRP A 1 86 ? -6.362 8.146 3.012 1.00 97.56 86 TRP A CA 1
ATOM 675 C C . TRP A 1 86 ? -6.547 7.114 4.122 1.00 97.56 86 TRP A C 1
ATOM 677 O O . TRP A 1 86 ? -7.661 6.925 4.597 1.00 97.56 86 TRP A O 1
ATOM 687 N N . PHE A 1 87 ? -5.467 6.462 4.551 1.00 97.19 87 PHE A N 1
ATOM 688 C CA . PHE A 1 87 ? -5.514 5.476 5.628 1.00 97.19 87 PHE A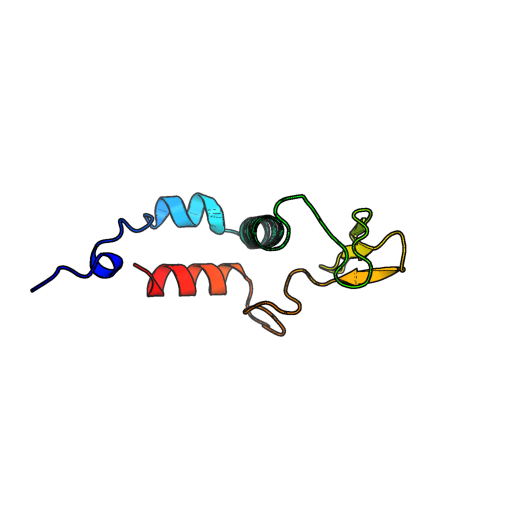 CA 1
ATOM 689 C C . PHE A 1 87 ? -5.945 6.125 6.945 1.00 97.19 87 PHE A C 1
ATOM 691 O O . PHE A 1 87 ? -6.787 5.565 7.640 1.00 97.19 87 PHE A O 1
ATOM 698 N N . LEU A 1 88 ? -5.425 7.319 7.257 1.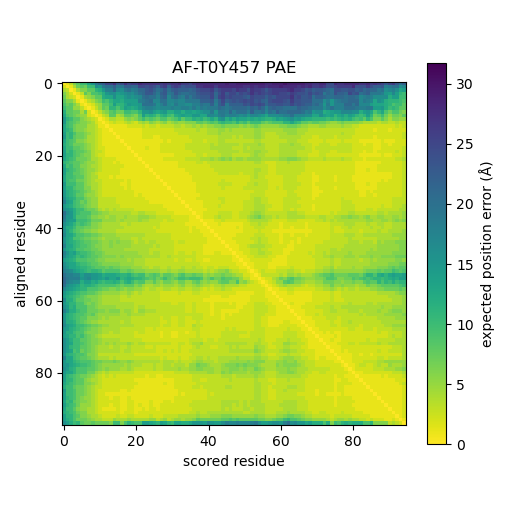00 96.88 88 LEU A N 1
ATOM 699 C CA . LEU A 1 88 ? -5.835 8.073 8.441 1.00 96.88 88 LEU A CA 1
ATOM 700 C C . LEU A 1 88 ? -7.307 8.495 8.364 1.00 96.88 88 LEU A C 1
ATOM 702 O O . LEU A 1 88 ? -8.028 8.350 9.343 1.00 96.88 88 LEU A O 1
ATOM 706 N N . ALA A 1 89 ? -7.770 8.976 7.208 1.00 96.25 89 ALA A N 1
ATOM 707 C CA . ALA A 1 89 ? -9.167 9.356 7.016 1.00 96.25 89 ALA A CA 1
ATOM 708 C C . ALA A 1 89 ? -10.111 8.161 7.208 1.00 96.25 89 ALA A C 1
ATOM 710 O O . ALA A 1 89 ? -11.101 8.278 7.920 1.00 96.25 89 ALA A O 1
ATOM 711 N N . ILE A 1 90 ? -9.779 7.004 6.622 1.00 94.75 90 ILE A N 1
ATOM 712 C CA . ILE A 1 90 ? -10.550 5.769 6.810 1.00 94.75 90 ILE A CA 1
ATOM 713 C C . ILE A 1 90 ? -10.566 5.387 8.290 1.00 94.75 90 ILE A C 1
ATOM 715 O O . ILE A 1 90 ? -11.644 5.167 8.823 1.00 94.75 90 ILE A O 1
ATOM 719 N N . TYR A 1 91 ? -9.405 5.377 8.954 1.00 94.44 91 TYR A N 1
ATOM 720 C CA . TYR A 1 91 ? -9.310 5.089 10.384 1.00 94.44 91 TYR A CA 1
ATOM 721 C C . TYR A 1 91 ? -10.251 5.987 11.198 1.00 94.44 91 TYR A C 1
ATOM 723 O O . TYR A 1 91 ? -11.100 5.468 11.910 1.00 94.44 91 TYR A O 1
ATOM 731 N N . LEU A 1 92 ? -10.183 7.310 11.018 1.00 92.81 92 LEU A N 1
ATOM 732 C CA . LEU A 1 92 ? -11.018 8.272 11.748 1.00 92.81 92 LEU A CA 1
ATOM 733 C C . LEU A 1 92 ? -12.524 8.122 11.476 1.00 92.81 92 LEU A C 1
ATOM 735 O O . LEU A 1 92 ? -13.320 8.462 12.343 1.00 92.81 92 LEU A O 1
ATOM 739 N N . LEU A 1 93 ? -12.914 7.634 10.295 1.00 90.56 93 LEU A N 1
ATOM 740 C CA . LEU A 1 93 ? -14.318 7.392 9.941 1.00 90.56 93 LEU A CA 1
ATOM 741 C C . LEU A 1 93 ? -14.866 6.066 10.483 1.00 90.56 93 LEU A C 1
ATOM 743 O O . LEU A 1 93 ? -16.082 5.911 10.561 1.00 90.56 93 LEU A O 1
ATOM 747 N N . THR A 1 94 ? -13.996 5.099 10.782 1.00 86.56 94 THR A N 1
ATOM 748 C CA . THR A 1 94 ? -14.393 3.737 11.184 1.00 86.56 94 THR A CA 1
ATOM 749 C C . THR A 1 94 ? -14.294 3.464 12.684 1.00 86.56 94 THR A C 1
ATOM 751 O O . THR A 1 94 ? -14.635 2.357 13.097 1.00 86.56 94 THR A O 1
ATOM 754 N N . GLN A 1 95 ? -13.791 4.421 13.472 1.00 69.19 95 GLN A N 1
ATOM 755 C CA . GLN A 1 95 ? -13.785 4.329 14.936 1.00 69.19 95 GLN A CA 1
ATOM 756 C C . GLN A 1 95 ? -15.172 4.548 15.536 1.00 69.19 95 GLN A C 1
ATOM 758 O O . GLN A 1 95 ? -15.961 5.325 14.953 1.00 69.19 95 GLN A O 1
#

Secondary structure (DSSP, 8-state):
----GGGG--PPPHHHHHHHHSSHHHHHHHHHHHH-TTS---TTT----EEEPTTSSEEEETTT--EEETTTTSTTTT--S-HHHHHHHHHHHH-

Nearest PDB structures (foldseek):
  5isy-assembly1_C  TM=6.271E-01  e=5.020E-01  Escherichia coli K-12
  1pft-assembly1_A  TM=5.811E-01  e=7.898E-01  Pyrococcus furiosus
  8hl4-assembly1_L37A  TM=4.763E-01  e=3.191E-01  Sulfolobus acidocaldarius DSM 639
  5m6n-assembly1_A  TM=2.723E-01  e=1.509E+00  Homo sapiens
  6exw-assembly1_A  TM=2.808E-01  e=2.532E+00  Homo sapiens